Protein AF-X0STL6-F1 (afdb_monomer_lite)

Sequence (63 aa):
MHDCADKIITDDDFADIYCLNNGRPSVPPARITKVLILETYEHLSDREALEMLRFNIKWKYAL

Radius of gyration: 13.1 Å; chains: 1; bounding box: 31×25×32 Å

Foldseek 3Di:
DLVVLCVPFDLVVCVVVDDPPDDDDDDRPSVVVQLVVVCVVVVHDPVVSVVCVVPPVVSVSSD

Organism: NCBI:txid412755

pLDDT: mean 88.63, std 9.71, range [58.25, 98.38]

Secondary structure (DSSP, 8-state):
-HHHHHHHS-GGGGGGGS-SSSSPPPP-HHHHHHHHHHHHHHT--HHHHHHHHHH-HHHHHH-

Structure (mmCIF, N/CA/C/O backbone):
data_AF-X0STL6-F1
#
_entry.id   AF-X0STL6-F1
#
loop_
_atom_site.group_PDB
_atom_site.id
_atom_site.type_symbol
_atom_site.label_atom_id
_atom_site.label_alt_id
_atom_site.label_comp_id
_atom_site.label_asym_id
_atom_site.label_entity_id
_atom_site.label_seq_id
_atom_site.pdbx_PDB_ins_code
_atom_site.Cartn_x
_atom_site.Cartn_y
_atom_site.Cartn_z
_atom_site.occupancy
_atom_site.B_iso_or_equiv
_atom_site.auth_seq_id
_atom_site.auth_comp_id
_atom_site.auth_asym_id
_atom_site.auth_atom_id
_atom_site.pdbx_PDB_model_num
ATOM 1 N N . MET A 1 1 ? -9.478 -12.472 1.613 1.00 58.25 1 MET A N 1
ATOM 2 C CA . MET A 1 1 ? -9.446 -11.138 0.963 1.00 58.25 1 MET A CA 1
ATOM 3 C C . MET A 1 1 ? -8.025 -10.772 0.558 1.00 58.25 1 MET A C 1
ATOM 5 O O . MET A 1 1 ? -7.872 -10.393 -0.592 1.00 58.25 1 MET A O 1
ATOM 9 N N . HIS A 1 2 ? -7.022 -10.979 1.425 1.00 63.84 2 HIS A N 1
ATOM 10 C CA . HIS A 1 2 ? -5.585 -10.857 1.118 1.00 63.84 2 HIS A CA 1
ATOM 11 C C . HIS A 1 2 ? -5.188 -11.422 -0.264 1.00 63.84 2 HIS A C 1
ATOM 13 O O . HIS A 1 2 ? -4.792 -10.672 -1.148 1.00 63.84 2 HIS A O 1
ATOM 19 N N . ASP A 1 3 ? -5.469 -12.706 -0.522 1.00 66.44 3 ASP A N 1
ATOM 20 C CA . ASP A 1 3 ? -5.117 -13.371 -1.792 1.00 66.44 3 ASP A CA 1
ATOM 21 C C . ASP A 1 3 ? -5.771 -12.764 -3.046 1.00 66.44 3 ASP A C 1
ATOM 23 O O . ASP A 1 3 ? -5.307 -12.985 -4.165 1.00 66.44 3 ASP A O 1
ATOM 27 N N . CYS A 1 4 ? -6.893 -12.055 -2.881 1.00 66.81 4 CYS A N 1
ATOM 28 C CA . CYS A 1 4 ? -7.503 -11.285 -3.961 1.00 66.81 4 CYS A CA 1
ATOM 29 C C . CYS A 1 4 ? -6.832 -9.918 -4.088 1.00 66.81 4 CYS A C 1
ATOM 31 O O . CYS A 1 4 ? -6.540 -9.512 -5.204 1.00 66.81 4 CYS A O 1
ATOM 33 N N . ALA A 1 5 ? -6.559 -9.227 -2.980 1.00 69.00 5 ALA A N 1
ATOM 34 C CA . ALA A 1 5 ? -5.897 -7.924 -2.991 1.00 69.00 5 ALA A CA 1
ATOM 35 C C . ALA A 1 5 ? -4.518 -7.979 -3.667 1.00 69.00 5 ALA A C 1
ATOM 37 O O . ALA A 1 5 ? -4.175 -7.075 -4.426 1.00 69.00 5 ALA A O 1
ATOM 38 N N . ASP A 1 6 ? -3.772 -9.068 -3.477 1.00 74.88 6 ASP A N 1
ATOM 39 C CA . ASP A 1 6 ? -2.489 -9.313 -4.151 1.00 74.88 6 ASP A CA 1
ATOM 40 C C . ASP A 1 6 ? -2.584 -9.537 -5.656 1.00 74.88 6 ASP A C 1
ATOM 42 O O . ASP A 1 6 ? -1.586 -9.406 -6.355 1.00 74.88 6 ASP A O 1
ATOM 46 N N . LYS A 1 7 ? -3.780 -9.822 -6.168 1.00 81.44 7 LYS A N 1
ATOM 47 C CA . LYS A 1 7 ? -4.026 -10.034 -7.598 1.00 81.44 7 LYS A CA 1
ATOM 48 C C . LYS A 1 7 ? -4.703 -8.847 -8.279 1.00 81.44 7 LYS A C 1
ATOM 50 O O . LYS A 1 7 ? -4.779 -8.843 -9.500 1.00 81.44 7 LYS A O 1
ATOM 55 N N . ILE A 1 8 ? -5.245 -7.892 -7.517 1.00 85.25 8 ILE A N 1
ATOM 56 C CA . ILE A 1 8 ? -5.987 -6.747 -8.075 1.00 85.25 8 ILE A CA 1
ATOM 57 C C . ILE A 1 8 ? -5.031 -5.631 -8.500 1.00 85.25 8 ILE A C 1
ATOM 59 O O . ILE A 1 8 ? -5.248 -5.028 -9.543 1.00 85.25 8 ILE A O 1
ATOM 63 N N . ILE A 1 9 ? -4.011 -5.345 -7.685 1.00 90.12 9 ILE A N 1
ATOM 64 C 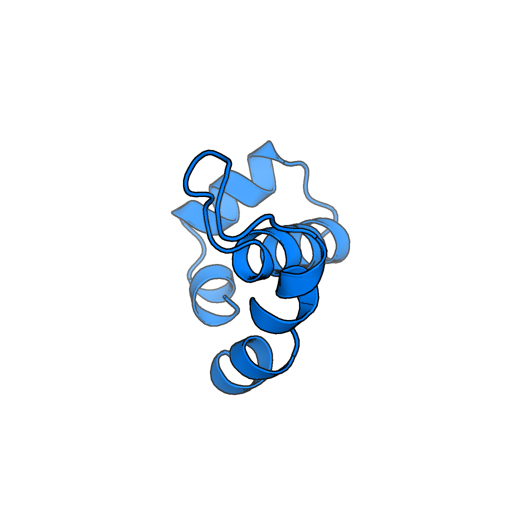CA . ILE A 1 9 ? -2.985 -4.340 -7.987 1.00 90.12 9 ILE A CA 1
ATOM 65 C C . ILE A 1 9 ? -1.624 -4.949 -7.680 1.00 90.12 9 ILE A C 1
ATOM 67 O O . ILE A 1 9 ? -1.336 -5.301 -6.530 1.00 90.12 9 ILE A O 1
ATOM 71 N N . THR A 1 10 ? -0.803 -5.051 -8.714 1.00 91.12 10 THR A N 1
ATOM 72 C CA . THR A 1 10 ? 0.533 -5.642 -8.709 1.00 91.12 10 THR A CA 1
ATOM 73 C C . THR A 1 10 ? 1.573 -4.593 -9.088 1.00 91.12 10 THR A C 1
ATOM 75 O O . THR A 1 10 ? 1.237 -3.542 -9.627 1.00 91.12 10 THR A O 1
ATOM 78 N N . ASP A 1 11 ? 2.848 -4.833 -8.779 1.00 88.81 11 ASP A N 1
ATOM 79 C CA . ASP A 1 11 ? 3.901 -3.878 -9.154 1.00 88.81 11 ASP A CA 1
ATOM 80 C C . ASP A 1 11 ? 4.117 -3.816 -10.675 1.00 88.81 11 ASP A C 1
ATOM 82 O O . ASP A 1 11 ? 4.534 -2.775 -11.184 1.00 88.81 11 ASP A O 1
ATOM 86 N N . ASP A 1 12 ? 3.766 -4.884 -11.402 1.00 90.44 12 ASP A N 1
ATOM 87 C CA . ASP A 1 12 ? 3.837 -4.931 -12.867 1.00 90.44 12 ASP A CA 1
ATOM 88 C C . ASP A 1 12 ? 2.903 -3.901 -13.521 1.00 90.44 12 ASP A C 1
ATOM 90 O O . ASP A 1 12 ? 3.236 -3.368 -14.580 1.00 90.44 12 ASP A O 1
ATOM 94 N N . ASP A 1 13 ? 1.797 -3.538 -12.859 1.00 91.50 13 ASP A N 1
ATOM 95 C CA . ASP A 1 13 ? 0.865 -2.501 -13.326 1.00 91.50 13 ASP A CA 1
ATOM 96 C C . ASP A 1 13 ? 1.492 -1.093 -13.348 1.00 91.50 13 ASP A C 1
ATOM 98 O O . ASP A 1 13 ? 0.927 -0.176 -13.940 1.00 91.50 13 ASP A O 1
ATOM 102 N N . PHE A 1 14 ? 2.645 -0.907 -12.695 1.00 89.19 14 PHE A N 1
ATOM 103 C CA . PHE A 1 14 ? 3.378 0.362 -12.633 1.00 89.19 14 PHE A CA 1
ATOM 104 C C . PHE A 1 14 ? 4.748 0.289 -13.314 1.00 89.19 14 PHE A C 1
ATOM 106 O O . PHE A 1 14 ? 5.491 1.274 -13.291 1.00 89.19 14 PHE A O 1
ATOM 113 N N . ALA A 1 15 ? 5.133 -0.868 -13.863 1.00 88.56 15 ALA A N 1
ATOM 114 C CA . ALA A 1 15 ? 6.495 -1.112 -14.334 1.00 88.56 15 ALA A CA 1
ATOM 115 C C . ALA A 1 15 ? 6.931 -0.135 -15.439 1.00 88.56 15 ALA A C 1
ATOM 117 O O . ALA A 1 15 ? 8.104 0.223 -15.523 1.00 88.56 15 ALA A O 1
ATOM 118 N N . ASP A 1 16 ? 5.988 0.336 -16.252 1.00 88.75 16 ASP A N 1
ATOM 119 C CA . ASP A 1 16 ? 6.192 1.309 -17.326 1.00 88.75 16 ASP A CA 1
ATOM 120 C C . ASP A 1 16 ? 6.457 2.743 -16.829 1.00 88.75 16 ASP A C 1
ATOM 122 O O . ASP A 1 16 ? 7.029 3.553 -17.560 1.00 88.75 16 ASP A O 1
ATOM 126 N N . ILE A 1 17 ? 6.098 3.053 -15.580 1.00 86.31 17 ILE A N 1
ATOM 127 C CA . ILE A 1 17 ? 6.304 4.368 -14.951 1.00 86.31 17 ILE A CA 1
ATOM 128 C C . ILE A 1 17 ? 7.706 4.467 -14.321 1.00 86.31 17 ILE A C 1
ATOM 130 O O . ILE A 1 17 ? 8.203 5.566 -14.053 1.00 86.31 17 ILE A O 1
ATOM 134 N N . TYR A 1 18 ? 8.379 3.333 -14.105 1.00 82.06 18 TYR A N 1
ATOM 135 C CA . TYR A 1 18 ? 9.701 3.275 -13.486 1.00 82.06 18 TYR A CA 1
ATOM 136 C C . TYR A 1 18 ? 10.814 2.993 -14.495 1.00 82.06 18 TYR A C 1
ATOM 138 O O . TYR A 1 18 ? 10.692 2.214 -15.436 1.00 82.06 18 TYR A O 1
ATOM 146 N N . CYS A 1 19 ? 11.963 3.627 -14.265 1.00 82.00 19 CYS A N 1
ATOM 147 C CA . CYS A 1 19 ? 13.152 3.416 -15.073 1.00 82.00 19 CYS A CA 1
ATOM 148 C C . CYS A 1 19 ? 13.994 2.273 -14.486 1.00 82.00 19 CYS A C 1
ATOM 150 O O . CYS A 1 19 ? 14.408 2.330 -13.331 1.00 82.00 19 CYS A O 1
ATOM 152 N N . LEU A 1 20 ? 14.282 1.240 -15.285 1.00 77.81 20 LEU A N 1
ATOM 153 C CA . LEU A 1 20 ? 15.026 0.058 -14.820 1.00 77.81 20 LEU A CA 1
ATOM 154 C C . LEU A 1 20 ? 16.519 0.325 -14.566 1.00 77.81 20 LEU A C 1
ATOM 156 O O . LEU A 1 20 ? 17.159 -0.409 -13.819 1.00 77.81 20 LEU A O 1
ATOM 160 N N . ASN A 1 21 ? 17.093 1.340 -15.217 1.00 83.06 21 ASN A N 1
ATOM 161 C CA . ASN A 1 21 ? 18.538 1.597 -15.227 1.00 83.06 21 ASN A CA 1
ATOM 162 C C . ASN A 1 21 ? 18.934 2.930 -14.571 1.00 83.06 21 ASN A C 1
ATOM 164 O O . ASN A 1 21 ? 20.106 3.304 -14.609 1.00 83.06 21 ASN A O 1
ATOM 168 N N . ASN A 1 22 ? 17.978 3.643 -13.973 1.00 80.31 22 ASN A N 1
ATOM 169 C CA . ASN A 1 22 ? 18.219 4.895 -13.270 1.00 80.31 22 ASN A CA 1
ATOM 170 C C . ASN A 1 22 ? 17.152 5.121 -12.187 1.00 80.31 22 ASN A C 1
ATOM 172 O O . ASN A 1 22 ? 15.988 4.794 -12.382 1.00 80.31 22 ASN A O 1
ATOM 176 N N . GLY A 1 23 ? 17.532 5.731 -11.064 1.00 77.38 23 GLY A N 1
ATOM 177 C CA . GLY A 1 23 ? 16.618 6.065 -9.968 1.00 77.38 23 GLY A CA 1
ATOM 178 C C . GLY A 1 23 ? 16.949 5.384 -8.639 1.00 77.38 23 GLY A C 1
ATOM 179 O O . GLY A 1 23 ? 17.800 4.499 -8.547 1.00 77.38 23 GLY A O 1
ATOM 180 N N . ARG A 1 24 ? 16.292 5.847 -7.568 1.00 80.75 24 ARG A N 1
ATOM 181 C CA . ARG A 1 24 ? 16.391 5.240 -6.233 1.00 80.75 24 ARG A CA 1
ATOM 182 C C . ARG A 1 24 ? 15.447 4.038 -6.137 1.00 80.75 24 ARG A C 1
ATOM 184 O O . ARG A 1 24 ? 14.326 4.150 -6.628 1.00 80.75 24 ARG A O 1
ATOM 191 N N . PRO A 1 25 ? 15.833 2.960 -5.430 1.00 75.31 25 PRO A N 1
ATOM 192 C CA . PRO A 1 25 ? 14.897 1.903 -5.065 1.00 75.31 25 PRO A CA 1
ATOM 193 C C . PRO A 1 25 ? 13.681 2.498 -4.344 1.00 75.31 25 PRO A C 1
ATOM 195 O O . PRO A 1 25 ? 13.836 3.171 -3.320 1.00 75.31 25 PRO A O 1
ATOM 198 N N . SER A 1 26 ? 12.490 2.292 -4.900 1.00 74.88 26 SER A N 1
ATOM 199 C CA . SER A 1 26 ? 11.226 2.685 -4.284 1.00 74.88 26 SER A CA 1
ATOM 200 C C . SER A 1 26 ? 10.663 1.542 -3.441 1.00 74.88 26 SER A C 1
ATOM 202 O O . SER A 1 26 ? 10.997 0.370 -3.618 1.00 74.88 26 SER A O 1
ATOM 204 N N . VAL A 1 27 ? 9.783 1.891 -2.504 1.00 81.00 27 VAL A N 1
ATOM 205 C CA . VAL A 1 27 ? 8.840 0.913 -1.953 1.00 81.00 27 VAL A CA 1
ATOM 206 C C . VAL A 1 27 ? 7.898 0.492 -3.093 1.00 81.00 27 VAL A C 1
ATOM 208 O O . VAL A 1 27 ? 7.517 1.372 -3.869 1.00 81.00 27 VAL A O 1
ATOM 211 N N . PRO A 1 28 ? 7.512 -0.797 -3.187 1.00 84.62 28 PRO A N 1
ATOM 212 C CA . PRO A 1 28 ? 6.523 -1.289 -4.143 1.00 84.62 28 PRO A CA 1
ATOM 213 C C . PRO A 1 28 ? 5.323 -0.339 -4.322 1.00 84.62 28 PRO A C 1
ATOM 215 O O . PRO A 1 28 ? 4.578 -0.131 -3.350 1.00 84.62 28 PRO A O 1
ATOM 218 N N . PRO A 1 29 ? 5.134 0.276 -5.509 1.00 89.06 29 PRO A N 1
ATOM 219 C CA . PRO A 1 29 ? 4.042 1.220 -5.753 1.00 89.06 29 PRO A CA 1
ATOM 220 C C . PRO A 1 29 ? 2.668 0.570 -5.571 1.00 89.06 29 PRO A C 1
ATOM 222 O O . PRO A 1 29 ? 1.740 1.223 -5.094 1.00 89.06 29 PRO A O 1
ATOM 225 N N . ALA A 1 30 ? 2.539 -0.734 -5.833 1.00 90.88 30 ALA A N 1
ATOM 226 C CA . ALA A 1 30 ? 1.283 -1.443 -5.625 1.00 90.88 30 ALA A CA 1
ATOM 227 C C . ALA A 1 30 ? 0.813 -1.376 -4.168 1.00 90.88 30 ALA A C 1
ATOM 229 O O . ALA A 1 30 ? -0.377 -1.206 -3.895 1.00 90.88 30 ALA A O 1
ATOM 230 N N . ARG A 1 31 ? 1.748 -1.449 -3.210 1.00 90.25 31 ARG A N 1
ATOM 231 C CA . ARG A 1 31 ? 1.415 -1.389 -1.783 1.00 90.25 31 ARG A CA 1
ATOM 232 C C . ARG A 1 31 ? 0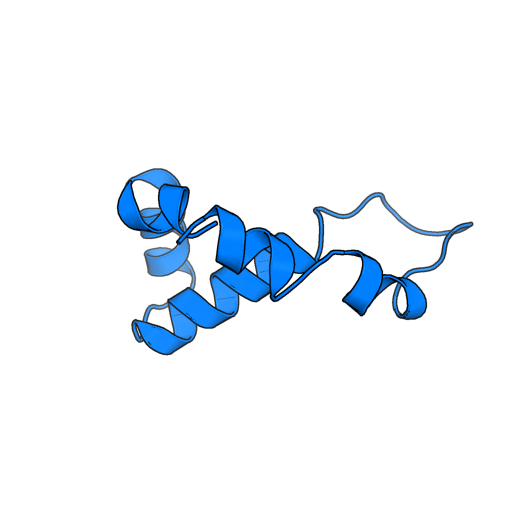.837 -0.030 -1.404 1.00 90.25 31 ARG A C 1
ATOM 234 O O . ARG A 1 31 ? -0.194 0.009 -0.739 1.00 90.25 31 ARG A O 1
ATOM 241 N N . ILE A 1 32 ? 1.482 1.068 -1.806 1.00 91.81 32 ILE A N 1
ATOM 242 C CA . ILE A 1 32 ? 0.995 2.405 -1.440 1.00 91.81 32 ILE A CA 1
ATOM 243 C C . ILE A 1 32 ? -0.324 2.729 -2.147 1.00 91.81 32 ILE A C 1
ATOM 245 O O . ILE A 1 32 ? -1.212 3.303 -1.529 1.00 91.81 32 ILE A O 1
ATOM 249 N N . THR A 1 33 ? -0.523 2.268 -3.384 1.00 93.88 33 THR A N 1
ATOM 250 C CA . THR A 1 33 ? -1.803 2.434 -4.085 1.00 93.88 33 THR A CA 1
ATOM 251 C C . THR A 1 33 ? -2.954 1.752 -3.341 1.00 93.88 33 THR A C 1
ATOM 253 O O . THR A 1 33 ? -4.005 2.362 -3.153 1.00 93.88 33 THR A O 1
ATOM 256 N N . LYS A 1 34 ? -2.760 0.521 -2.844 1.00 93.25 34 LYS A N 1
ATOM 257 C CA . LYS A 1 34 ? -3.778 -0.165 -2.027 1.00 93.25 34 LYS A CA 1
ATOM 258 C C . LYS A 1 34 ? -4.096 0.605 -0.736 1.00 93.25 34 LYS A C 1
ATOM 260 O O . LYS A 1 34 ? -5.260 0.696 -0.358 1.00 93.25 34 LYS A O 1
ATOM 265 N N . VAL A 1 35 ? -3.085 1.193 -0.089 1.00 94.88 35 VAL A N 1
ATOM 266 C CA . VAL A 1 35 ? -3.267 2.052 1.097 1.00 94.88 35 VAL A CA 1
ATOM 267 C C . VAL A 1 35 ? -4.137 3.262 0.775 1.00 94.88 35 VAL A C 1
ATOM 269 O O . VAL A 1 35 ? -5.106 3.499 1.488 1.00 94.88 35 VAL A O 1
ATOM 272 N N . LEU A 1 36 ? -3.843 3.972 -0.316 1.00 95.75 36 LEU A N 1
ATOM 273 C CA . LEU A 1 36 ? -4.600 5.158 -0.730 1.00 95.75 36 LEU A CA 1
ATOM 274 C C . LEU A 1 36 ? -6.066 4.829 -1.048 1.00 95.75 36 LEU A C 1
ATOM 276 O O . LEU A 1 36 ? -6.964 5.617 -0.750 1.00 95.75 36 LEU A O 1
ATOM 280 N N . ILE A 1 37 ? -6.329 3.650 -1.620 1.00 95.50 37 ILE A N 1
ATOM 281 C CA . ILE A 1 37 ? -7.697 3.173 -1.862 1.00 95.50 37 ILE A CA 1
ATOM 282 C C . ILE A 1 37 ? -8.436 2.960 -0.538 1.00 95.50 37 ILE A C 1
ATOM 284 O O . ILE A 1 37 ? -9.566 3.425 -0.403 1.00 95.50 37 ILE A O 1
ATOM 288 N N . LEU A 1 38 ? -7.819 2.279 0.433 1.00 95.56 38 LEU A N 1
ATOM 289 C CA . LEU A 1 38 ? -8.434 2.032 1.743 1.00 95.56 38 LEU A CA 1
ATOM 290 C C . LEU A 1 38 ? -8.648 3.329 2.530 1.00 95.56 38 LEU A C 1
ATOM 292 O O . LEU A 1 38 ? -9.711 3.522 3.110 1.00 95.56 38 LEU A O 1
ATOM 296 N N . GLU A 1 39 ? -7.673 4.235 2.502 1.00 98.00 39 GLU A N 1
ATOM 297 C CA . GLU A 1 39 ? -7.765 5.569 3.096 1.00 98.00 39 GLU A CA 1
ATOM 298 C C . GLU A 1 39 ? -8.946 6.355 2.522 1.00 98.00 39 GLU A C 1
ATOM 300 O O . GLU A 1 39 ? -9.778 6.870 3.270 1.00 98.00 39 GLU A O 1
ATOM 305 N N . THR A 1 40 ? -9.071 6.372 1.192 1.00 97.88 40 THR A N 1
ATOM 306 C CA . THR A 1 40 ? -10.175 7.047 0.500 1.00 97.88 40 THR A CA 1
ATOM 307 C C . THR A 1 40 ? -11.519 6.395 0.823 1.00 97.88 40 THR A C 1
ATOM 309 O O . THR A 1 40 ? -12.500 7.096 1.068 1.00 97.88 40 THR A O 1
ATOM 312 N N . TYR A 1 41 ? -11.572 5.061 0.830 1.00 96.44 41 TYR A N 1
ATOM 313 C CA . TYR A 1 41 ? -12.786 4.289 1.096 1.00 96.44 41 TYR A CA 1
ATOM 314 C C . TYR A 1 41 ? -13.300 4.475 2.529 1.00 96.44 41 TYR A C 1
ATOM 316 O O . TYR A 1 41 ? -14.508 4.541 2.745 1.00 96.44 41 TYR A O 1
ATOM 324 N N . GLU A 1 42 ? -12.395 4.579 3.503 1.00 96.88 42 GLU A N 1
ATOM 325 C CA . GLU A 1 42 ? -12.735 4.790 4.913 1.00 96.88 42 GLU A CA 1
ATOM 326 C C . GLU A 1 42 ? -12.792 6.279 5.311 1.00 96.88 42 GLU A C 1
ATOM 328 O O . GLU A 1 42 ? -13.077 6.584 6.468 1.00 96.88 42 GLU A O 1
ATOM 333 N N . HIS A 1 43 ? -12.579 7.204 4.364 1.00 98.19 43 HIS A N 1
ATOM 334 C CA . HIS A 1 43 ? -12.560 8.659 4.579 1.00 98.19 43 HIS A CA 1
ATOM 335 C C . HIS A 1 43 ? -11.576 9.112 5.666 1.00 98.19 43 HIS A C 1
ATOM 337 O O . HIS A 1 43 ? -11.888 9.974 6.490 1.00 98.19 43 HIS A O 1
ATOM 343 N N . LEU A 1 44 ? -10.386 8.518 5.661 1.00 98.38 44 LEU A N 1
ATOM 344 C CA . LEU A 1 44 ? -9.323 8.823 6.610 1.00 9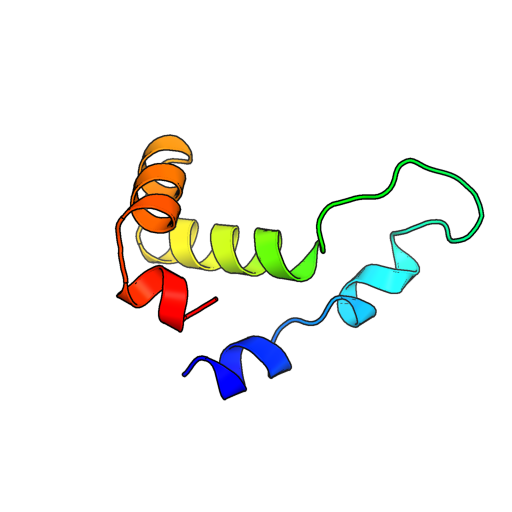8.38 44 LEU A CA 1
ATOM 345 C C . LEU A 1 44 ? -8.402 9.918 6.067 1.00 98.38 44 LEU A C 1
ATOM 347 O O . LEU A 1 44 ? -8.247 10.074 4.859 1.00 98.38 44 LEU A O 1
ATOM 351 N N . SER A 1 45 ? -7.770 10.661 6.971 1.00 98.25 45 SER A N 1
ATOM 352 C CA . SER A 1 45 ? -6.575 11.447 6.649 1.00 98.25 45 SER A CA 1
ATOM 353 C C . SER A 1 45 ? -5.325 10.565 6.579 1.00 98.25 45 SER A C 1
ATOM 355 O O . SER A 1 45 ? -5.278 9.510 7.219 1.00 98.25 45 SER A O 1
ATOM 357 N N . ASP A 1 46 ? -4.251 11.066 5.960 1.00 97.44 46 ASP A N 1
ATOM 358 C CA . ASP A 1 46 ? -2.961 10.367 5.869 1.00 97.44 46 ASP A CA 1
ATOM 359 C C . ASP A 1 46 ? -2.469 9.892 7.244 1.00 97.44 46 ASP A C 1
ATOM 361 O O . ASP A 1 46 ? -1.927 8.796 7.417 1.00 97.44 46 ASP A O 1
ATOM 365 N N . ARG A 1 47 ? -2.667 10.732 8.269 1.00 97.94 47 ARG A N 1
ATOM 366 C CA . ARG A 1 47 ? -2.245 10.424 9.636 1.00 97.94 47 ARG A CA 1
ATOM 367 C C . ARG A 1 47 ? -3.055 9.275 10.227 1.00 97.94 47 ARG A C 1
ATOM 369 O O . ARG A 1 47 ? -2.484 8.428 10.905 1.00 97.94 47 ARG A O 1
ATOM 376 N N . GLU A 1 48 ? -4.357 9.239 9.983 1.00 98.38 48 GLU A N 1
ATOM 377 C CA . GLU A 1 48 ? -5.229 8.161 10.452 1.00 98.38 48 GLU A CA 1
ATOM 378 C C . GLU A 1 48 ? -4.973 6.864 9.679 1.00 98.38 48 GLU A C 1
ATOM 380 O O . GLU A 1 48 ? -4.894 5.800 10.292 1.00 98.38 48 GLU A O 1
ATOM 385 N N . ALA A 1 49 ? -4.738 6.941 8.367 1.00 98.06 49 ALA A N 1
ATOM 386 C CA . ALA A 1 49 ? -4.338 5.795 7.555 1.00 98.06 49 ALA A CA 1
ATOM 387 C C . ALA A 1 49 ? -3.019 5.176 8.056 1.00 98.06 49 ALA A C 1
ATOM 389 O O . ALA A 1 49 ? -2.894 3.952 8.152 1.00 98.06 49 ALA A O 1
ATOM 390 N N . LEU A 1 50 ? -2.048 6.001 8.470 1.00 97.31 50 LEU A N 1
ATOM 391 C CA . LEU A 1 50 ? -0.815 5.522 9.104 1.00 97.31 50 LEU A CA 1
ATOM 392 C C . LEU A 1 50 ? -1.069 4.803 10.437 1.00 97.31 50 LEU A C 1
ATOM 394 O O . LEU A 1 50 ? -0.416 3.795 10.717 1.00 97.31 50 LEU A O 1
ATOM 398 N N . GLU A 1 51 ? -2.005 5.283 11.254 1.00 98.19 51 GLU A N 1
ATOM 399 C CA . GLU A 1 51 ? -2.393 4.604 12.495 1.00 98.19 51 GLU A CA 1
ATOM 400 C C . GLU A 1 51 ? -3.096 3.268 12.204 1.00 98.19 51 GLU A C 1
ATOM 402 O O . GLU A 1 51 ? -2.769 2.252 12.830 1.00 98.19 51 GLU A O 1
ATOM 407 N N . MET A 1 52 ? -3.975 3.219 11.195 1.00 98.06 52 MET A N 1
ATOM 408 C CA . MET A 1 52 ? -4.597 1.972 10.737 1.00 98.06 52 MET A CA 1
ATOM 409 C C . MET A 1 52 ? -3.547 0.964 10.259 1.00 98.06 52 MET A C 1
ATOM 411 O O . MET A 1 52 ? -3.554 -0.188 10.693 1.00 98.06 52 MET A O 1
ATOM 415 N N . LEU A 1 53 ? -2.576 1.393 9.452 1.00 95.44 53 LEU A N 1
ATOM 416 C CA . LEU A 1 53 ? -1.457 0.550 9.018 1.00 95.44 53 LEU A CA 1
ATOM 417 C C . LEU A 1 53 ? -0.657 -0.027 10.192 1.00 95.44 53 LEU A C 1
ATOM 419 O O . LEU A 1 53 ? -0.262 -1.197 10.181 1.00 95.44 53 LEU A O 1
ATOM 423 N N . ARG A 1 54 ? -0.404 0.789 11.219 1.00 96.56 54 ARG A N 1
ATOM 424 C CA . ARG A 1 54 ? 0.394 0.387 12.383 1.00 96.56 54 ARG A CA 1
ATOM 425 C C . ARG A 1 54 ? -0.351 -0.599 13.273 1.00 96.56 54 ARG A C 1
ATOM 427 O O . ARG A 1 54 ? 0.237 -1.609 13.681 1.00 96.56 54 ARG A O 1
ATOM 434 N N . PHE A 1 55 ? -1.629 -0.346 13.548 1.00 97.62 55 PHE A N 1
ATOM 435 C CA . PHE A 1 55 ? -2.329 -0.980 14.667 1.00 97.62 55 PHE A CA 1
ATOM 436 C C . PHE A 1 55 ? -3.585 -1.775 14.287 1.00 97.62 55 PHE A C 1
ATOM 438 O O . PHE A 1 55 ? -4.044 -2.583 15.093 1.00 97.62 55 PHE A O 1
ATOM 445 N N . ASN A 1 56 ? -4.115 -1.644 13.068 1.00 97.38 56 ASN A N 1
ATOM 446 C CA . ASN A 1 56 ? -5.337 -2.332 12.652 1.00 97.38 56 ASN A CA 1
ATOM 447 C C . ASN A 1 56 ? -5.037 -3.644 11.904 1.00 97.38 56 ASN A C 1
ATOM 449 O O . ASN A 1 56 ? -4.507 -3.662 10.794 1.00 97.38 56 ASN A O 1
ATOM 453 N N . ILE A 1 57 ? -5.423 -4.775 12.501 1.00 95.94 57 ILE A N 1
ATOM 454 C CA . ILE A 1 57 ? -5.202 -6.104 11.912 1.00 95.94 57 ILE A CA 1
ATOM 455 C C . ILE A 1 57 ? -6.010 -6.339 10.627 1.00 95.94 57 ILE A C 1
ATOM 457 O O . ILE A 1 57 ? -5.562 -7.084 9.761 1.00 95.94 57 ILE A O 1
ATOM 461 N N . LYS A 1 58 ? -7.172 -5.691 10.467 1.00 93.69 58 LYS A N 1
ATOM 462 C CA . LYS A 1 58 ? -7.987 -5.823 9.250 1.00 93.69 58 LYS A CA 1
ATOM 463 C C . LYS A 1 58 ? -7.280 -5.191 8.055 1.00 93.69 58 LYS A C 1
ATOM 465 O O . LYS A 1 58 ? -7.238 -5.808 6.999 1.00 93.69 58 LYS A O 1
ATOM 470 N N . TRP A 1 59 ? -6.664 -4.024 8.250 1.00 94.25 59 TRP A N 1
ATOM 471 C CA . TRP A 1 59 ? -5.836 -3.372 7.231 1.00 94.25 59 TRP A CA 1
ATOM 472 C C . TRP A 1 59 ? -4.625 -4.228 6.856 1.00 94.25 59 TRP A C 1
ATOM 474 O O . TRP A 1 59 ? -4.370 -4.440 5.678 1.00 94.25 59 TRP A O 1
ATOM 484 N N . LYS A 1 60 ? -3.935 -4.810 7.844 1.00 92.00 60 LYS A N 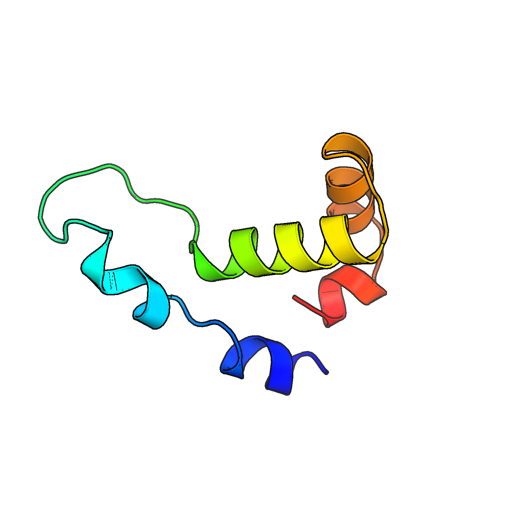1
ATOM 485 C CA . LYS A 1 60 ? -2.806 -5.728 7.596 1.00 92.00 60 LYS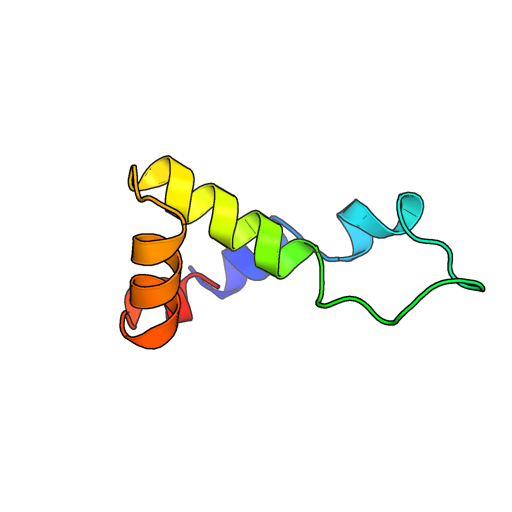 A CA 1
ATOM 486 C C . LYS A 1 60 ? -3.197 -7.020 6.881 1.00 92.00 60 LYS A C 1
ATOM 488 O O . LYS A 1 60 ? -2.341 -7.644 6.283 1.00 92.00 60 LYS A O 1
ATOM 493 N N . TYR A 1 61 ? -4.450 -7.450 7.005 1.00 91.75 61 TYR A N 1
ATOM 494 C CA . TYR A 1 61 ? -4.972 -8.604 6.276 1.00 91.75 61 TYR A CA 1
ATOM 495 C C . TYR A 1 61 ? -5.479 -8.225 4.875 1.00 91.75 61 TYR A C 1
ATOM 497 O O . TYR A 1 61 ? -5.574 -9.076 3.997 1.00 91.75 61 TYR A O 1
ATOM 505 N N . ALA A 1 62 ? -5.862 -6.968 4.658 1.00 89.81 62 ALA A N 1
ATOM 506 C CA . ALA A 1 62 ? -6.293 -6.482 3.351 1.00 89.81 62 ALA A CA 1
ATOM 507 C C . ALA A 1 62 ? -5.114 -6.162 2.417 1.00 89.81 62 ALA A C 1
ATOM 509 O O . ALA A 1 62 ? -5.275 -6.276 1.204 1.00 89.81 62 ALA A O 1
ATOM 510 N N . LEU A 1 63 ? -3.967 -5.764 2.976 1.00 88.94 63 LEU A N 1
ATOM 511 C CA . LEU A 1 63 ? -2.709 -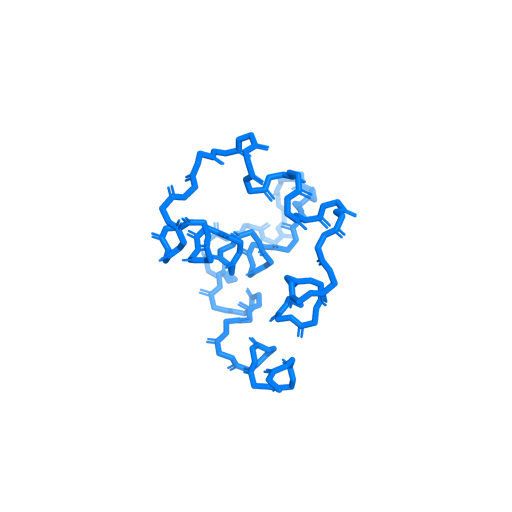5.458 2.279 1.00 88.94 63 LEU A CA 1
ATOM 512 C C . LEU A 1 63 ? -1.752 -6.641 2.266 1.00 88.94 63 LEU A C 1
ATOM 514 O O . LEU A 1 63 ? -0.861 -6.627 1.392 1.00 88.94 63 LEU A O 1
#

InterPro domains:
  IPR008490 Transposase InsH, N-terminal [PF05598] (11-63)